Protein AF-A0A8K0KIG6-F1 (afdb_monomer)

Organism: Ladona fulva (NCBI:txid123851)

Secondary structure (DSSP, 8-state):
--PPPP-------HHHHHTT-EEEEESTTSHHHHHHHHHHHHH-TT--EEEEE---BTTB-HHHHHHHHHTSGGGTTT-SS-------SSSS------

InterPro domains:
  IPR013120 Fatty acyl-CoA reductase-like, NAD-binding domain [PF07993] (25-77)
  IPR026055 Fatty acyl-CoA reductase [PTHR11011] (14-78)
  IPR036291 NAD(P)-binding domain superfamily [SSF51735] (14-71)

pLDDT: mean 76.02, std 18.18, range [33.75, 95.75]

Solvent-accessible surface area (backbone atoms only — not comparable to full-atom values): 6172 Å² total; per-residue (Å²): 140,78,80,72,76,76,79,74,78,78,75,66,53,72,41,67,64,37,46,70,33,74,44,84,43,64,55,40,90,40,78,66,28,43,52,50,53,50,46,44,59,74,63,25,75,52,41,56,35,52,33,40,44,50,75,64,50,95,97,42,50,47,65,58,56,48,51,58,58,60,68,34,76,84,45,70,85,66,84,70,92,71,58,53,47,69,48,69,60,90,68,87,87,79,90,79,82,86

Radius of gyration: 17.52 Å; Cα contacts (8 Å, |Δi|>4): 111; cha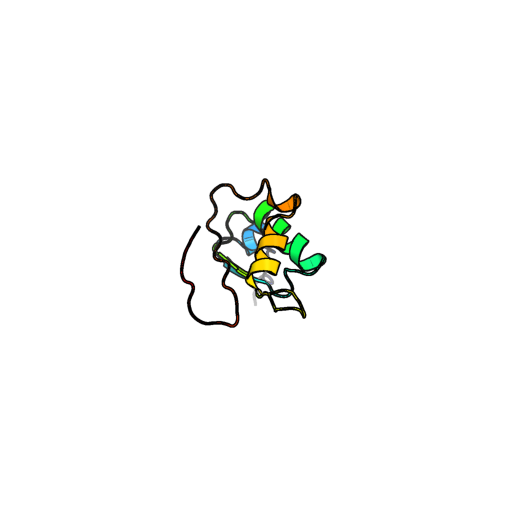ins: 1; bounding box: 61×29×34 Å

Nearest PDB structures (foldseek):
  4w4t-assembly1_A  TM=6.338E-01  e=1.273E-02  Stigmatella aurantiaca
  3rku-assembly1_D  TM=6.446E-01  e=5.911E-02  Saccharomyces cerevisiae
  9hcj-assembly1_P0  TM=4.759E-01  e=1.192E+00  Dictyostelium discoideum
  4jej-assembly1_A-2  TM=5.612E-01  e=5.537E+00  Flavobacterium johnsoniae UW101

Sequence (98 aa):
MLLSPAMEHQKASIPEFFRGKSVLLTGVTGFVGKVLLEKLLRSCPEVDRIYVIVRPKRGSGVKERLEELLALPHFSSIFHGNIFHVVLGYDEEWSCLI

Mean predicted aligned error: 9.86 Å

Structure (mmCIF, N/CA/C/O backbone):
data_AF-A0A8K0KIG6-F1
#
_entry.id   AF-A0A8K0KIG6-F1
#
loop_
_atom_site.group_PDB
_atom_site.id
_atom_site.type_symbol
_atom_site.label_atom_id
_atom_site.label_alt_id
_atom_site.label_comp_id
_atom_site.label_asym_id
_atom_site.label_entity_id
_atom_site.label_seq_id
_atom_site.pdbx_PDB_ins_code
_atom_site.Cartn_x
_atom_site.Cartn_y
_atom_site.Cartn_z
_atom_site.occupancy
_atom_site.B_iso_or_equiv
_atom_site.auth_seq_id
_atom_site.auth_comp_id
_atom_site.auth_asym_id
_atom_site.auth_atom_id
_atom_site.pdbx_PDB_model_num
ATOM 1 N N . MET A 1 1 ? -47.940 -13.994 16.489 1.00 40.72 1 MET A N 1
ATOM 2 C CA . MET A 1 1 ? -47.342 -13.794 15.154 1.00 40.72 1 MET A CA 1
ATOM 3 C C . MET A 1 1 ? -46.709 -12.408 15.156 1.00 40.72 1 MET A C 1
ATOM 5 O O . MET A 1 1 ? -47.368 -11.442 14.810 1.00 40.72 1 MET A O 1
ATOM 9 N N . LEU A 1 2 ? -45.492 -12.285 15.692 1.00 42.88 2 LEU A N 1
ATOM 10 C CA . LEU A 1 2 ? -44.736 -11.033 15.655 1.00 42.88 2 LEU A CA 1
ATOM 11 C C . LEU A 1 2 ? -43.633 -11.235 14.625 1.00 42.88 2 LEU A C 1
ATOM 13 O O . LEU A 1 2 ? -42.770 -12.090 14.805 1.00 42.88 2 LEU A O 1
ATOM 17 N N . LEU A 1 3 ? -43.737 -10.508 13.515 1.00 53.97 3 LEU A N 1
ATOM 18 C CA . LEU A 1 3 ? -42.665 -10.390 12.540 1.00 53.97 3 LEU A CA 1
ATOM 19 C C . LEU A 1 3 ? -41.466 -9.788 13.276 1.00 53.97 3 LEU A C 1
ATOM 21 O O . LEU A 1 3 ? -41.554 -8.680 13.805 1.00 53.97 3 LEU A O 1
ATOM 25 N N . SER A 1 4 ? -40.370 -10.539 13.354 1.00 61.25 4 SER A N 1
ATOM 26 C CA . SER A 1 4 ? -39.073 -9.999 13.753 1.00 61.25 4 SER A CA 1
ATOM 27 C C . SER A 1 4 ? -38.769 -8.791 12.863 1.00 61.25 4 SER A C 1
ATOM 29 O O . SER A 1 4 ? -38.933 -8.919 11.643 1.00 61.25 4 SER A O 1
ATOM 31 N N . PRO A 1 5 ? -38.369 -7.632 13.424 1.00 62.31 5 PRO A N 1
ATOM 32 C CA . PRO A 1 5 ? -37.991 -6.488 12.610 1.00 62.31 5 PRO A CA 1
ATOM 33 C C . PRO A 1 5 ? -36.928 -6.966 11.625 1.00 62.31 5 PRO A C 1
ATOM 35 O O . PRO A 1 5 ? -35.969 -7.634 12.020 1.00 62.31 5 PRO A O 1
ATOM 38 N N . ALA A 1 6 ? -37.162 -6.716 10.334 1.00 60.38 6 ALA A N 1
ATOM 39 C CA . ALA A 1 6 ? -36.187 -7.007 9.298 1.00 60.38 6 ALA A CA 1
ATOM 40 C C . ALA A 1 6 ? -34.857 -6.414 9.765 1.00 60.38 6 ALA A C 1
ATOM 42 O O . ALA A 1 6 ? -34.807 -5.230 10.090 1.00 60.38 6 ALA A O 1
ATOM 43 N N .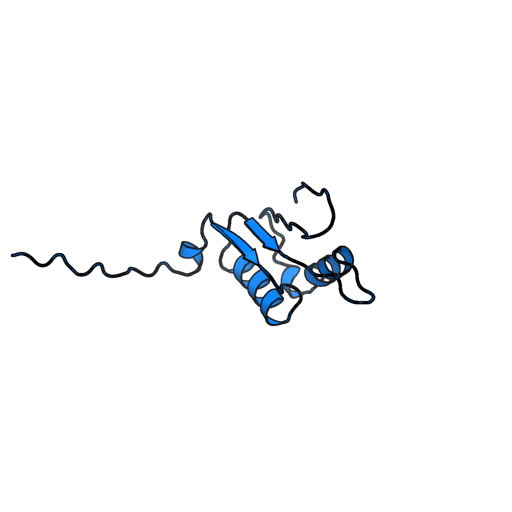 MET A 1 7 ? -33.833 -7.259 9.895 1.00 52.03 7 MET A N 1
ATOM 44 C CA . MET A 1 7 ? -32.508 -6.856 10.345 1.00 52.03 7 MET A CA 1
ATOM 45 C C . MET A 1 7 ? -32.017 -5.742 9.427 1.00 52.03 7 MET A C 1
ATOM 47 O O . MET A 1 7 ? -31.568 -5.998 8.309 1.00 52.03 7 MET A O 1
ATOM 51 N N . GLU A 1 8 ? -32.159 -4.504 9.883 1.00 57.28 8 GLU A N 1
ATOM 52 C CA . GLU A 1 8 ? -31.652 -3.343 9.187 1.00 57.28 8 GLU A CA 1
ATOM 53 C C . GLU A 1 8 ? -30.140 -3.522 9.133 1.00 57.28 8 GLU A C 1
ATOM 55 O O . GLU A 1 8 ? -29.458 -3.593 10.157 1.00 57.28 8 GLU A O 1
ATOM 60 N N . HIS A 1 9 ? -29.625 -3.745 7.927 1.00 63.78 9 HIS A N 1
ATOM 61 C CA . HIS A 1 9 ? -28.215 -4.009 7.715 1.00 63.78 9 HIS A CA 1
ATOM 62 C C . HIS A 1 9 ? -27.481 -2.687 7.941 1.00 63.78 9 HIS A C 1
ATOM 64 O O . HIS A 1 9 ? -27.300 -1.899 7.012 1.00 63.78 9 HIS A O 1
ATOM 70 N N . GLN A 1 10 ? -27.141 -2.401 9.197 1.00 63.84 10 GLN A N 1
ATOM 71 C CA . GLN A 1 10 ? -26.418 -1.198 9.570 1.00 63.84 10 GLN A CA 1
ATOM 72 C C . GLN A 1 10 ? -25.053 -1.263 8.877 1.00 63.84 10 GLN A C 1
ATOM 74 O O . GLN A 1 10 ? -24.170 -2.031 9.260 1.00 63.84 10 GLN A O 1
ATOM 79 N N . LYS A 1 11 ? -24.910 -0.530 7.768 1.00 77.06 11 LYS A N 1
ATOM 80 C CA . LYS A 1 11 ? -23.662 -0.498 7.007 1.00 77.06 11 LYS A CA 1
ATOM 81 C C . LYS A 1 11 ? -22.628 0.245 7.840 1.00 77.06 11 LYS A C 1
ATOM 83 O O . LYS A 1 11 ? -22.723 1.461 7.982 1.00 77.06 11 LYS A O 1
ATOM 88 N N . ALA A 1 12 ? -21.651 -0.491 8.360 1.00 84.81 12 ALA A N 1
ATOM 89 C CA . ALA A 1 12 ? -20.435 0.094 8.907 1.00 84.81 12 ALA A CA 1
ATOM 90 C C . ALA A 1 12 ? -19.815 1.054 7.878 1.00 84.81 12 ALA A C 1
ATOM 92 O O . ALA A 1 12 ? -19.824 0.780 6.670 1.00 84.81 12 ALA A O 1
ATOM 93 N N . SER A 1 13 ? -19.275 2.177 8.348 1.00 94.62 13 SER A N 1
ATOM 94 C CA . SER A 1 13 ? -18.464 3.057 7.508 1.00 94.62 13 SER A CA 1
ATOM 95 C C . SER A 1 13 ? -17.232 2.307 6.985 1.00 94.62 13 SER A C 1
ATOM 97 O O . SER A 1 13 ? -16.825 1.284 7.533 1.00 94.62 13 SER A O 1
ATOM 99 N N . ILE A 1 14 ? -16.614 2.803 5.909 1.00 94.94 14 ILE A N 1
ATOM 100 C CA . ILE A 1 14 ? -15.432 2.149 5.320 1.00 94.94 14 ILE A CA 1
ATOM 101 C C . ILE A 1 14 ? -14.302 1.955 6.358 1.00 94.94 14 ILE A C 1
ATOM 103 O O . ILE A 1 14 ? -13.790 0.838 6.441 1.00 94.94 14 ILE A O 1
ATOM 107 N N . PRO A 1 15 ? -13.929 2.955 7.187 1.00 94.56 15 PRO A N 1
ATOM 108 C CA . PRO A 1 15 ? -12.904 2.756 8.214 1.00 94.56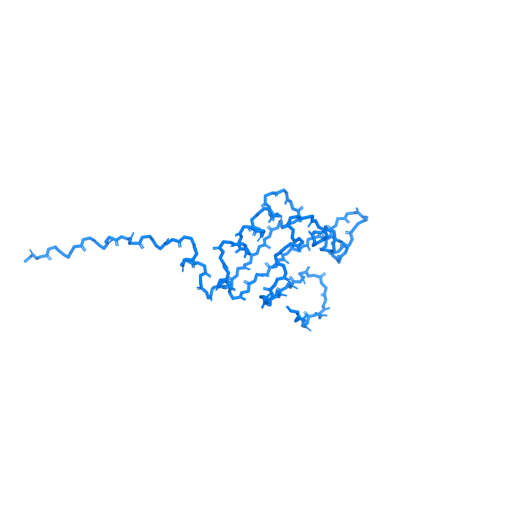 15 PRO A CA 1
ATOM 109 C C . PRO A 1 15 ? -13.299 1.701 9.255 1.00 94.56 15 PRO A C 1
ATOM 111 O O . PRO A 1 15 ? -12.498 0.826 9.571 1.00 94.56 15 PRO A O 1
ATOM 114 N N . GLU A 1 16 ? -14.550 1.717 9.732 1.00 95.75 16 GLU A N 1
ATOM 115 C CA . GLU A 1 16 ? -15.058 0.715 10.682 1.00 95.75 16 GLU A CA 1
ATOM 116 C C . GLU A 1 16 ? -15.062 -0.692 10.086 1.00 95.75 16 GLU A C 1
ATOM 118 O O . GLU A 1 16 ? -14.767 -1.662 10.783 1.00 95.75 16 GLU A O 1
ATOM 123 N N . PHE A 1 17 ? -15.369 -0.808 8.792 1.00 95.44 17 PHE A N 1
ATOM 124 C CA . PHE A 1 17 ? -15.308 -2.075 8.084 1.00 95.44 17 PHE A CA 1
ATOM 125 C C . PHE A 1 17 ? -13.881 -2.618 8.046 1.00 95.44 17 PHE A C 1
ATOM 127 O O . PHE A 1 17 ? -13.699 -3.815 8.218 1.00 95.44 17 PHE A O 1
ATOM 134 N N . PHE A 1 18 ? -12.870 -1.778 7.828 1.00 94.31 18 PHE A N 1
ATOM 135 C CA . PHE A 1 18 ? -11.479 -2.219 7.701 1.00 94.31 18 PHE A CA 1
ATOM 136 C C . PHE A 1 18 ? -10.708 -2.309 9.029 1.00 94.31 18 PHE A C 1
ATOM 138 O O . PHE A 1 18 ? -9.621 -2.890 9.053 1.00 94.31 18 PHE A O 1
ATOM 145 N N . ARG A 1 19 ? -11.269 -1.807 10.135 1.00 93.94 19 ARG A N 1
ATOM 146 C CA . ARG A 1 19 ? -10.651 -1.853 11.468 1.00 93.94 19 ARG A CA 1
ATOM 147 C C . ARG A 1 19 ? -10.277 -3.281 11.884 1.00 93.94 19 ARG A C 1
ATOM 149 O O . ARG A 1 19 ? -11.118 -4.181 11.894 1.00 93.94 19 ARG A O 1
ATOM 156 N N . GLY A 1 20 ? -9.010 -3.474 12.245 1.00 92.50 20 GLY A N 1
ATOM 157 C CA . GLY A 1 20 ? -8.423 -4.741 12.679 1.00 92.50 20 GLY A CA 1
ATOM 158 C C . GLY A 1 20 ? -8.371 -5.823 11.597 1.00 92.50 20 GLY A C 1
ATOM 159 O O . GLY A 1 20 ? -8.083 -6.977 11.907 1.00 92.50 20 GLY A O 1
ATOM 160 N N . LYS A 1 21 ? -8.687 -5.501 10.334 1.00 92.00 21 LYS A N 1
ATOM 161 C CA . LYS A 1 21 ? -8.661 -6.473 9.237 1.00 92.00 21 LYS A CA 1
ATOM 162 C C . LYS A 1 21 ? -7.305 -6.495 8.552 1.00 92.00 21 LYS A C 1
ATOM 164 O O . LYS A 1 21 ? -6.629 -5.480 8.429 1.00 92.00 21 LYS A O 1
ATOM 169 N N . SER A 1 22 ? -6.964 -7.667 8.036 1.00 90.19 22 SER A N 1
ATOM 170 C CA . SER A 1 22 ? -5.879 -7.864 7.083 1.00 90.19 22 SER A CA 1
ATOM 171 C C . SER A 1 22 ? -6.418 -7.800 5.648 1.00 90.19 22 SER A C 1
ATOM 173 O O . SER A 1 22 ? -7.446 -8.409 5.349 1.00 90.19 22 SER A O 1
ATOM 175 N N . VAL A 1 23 ? -5.736 -7.082 4.754 1.00 91.31 23 VAL A N 1
ATOM 176 C CA . VAL A 1 23 ? -6.156 -6.849 3.361 1.00 91.31 23 VAL A CA 1
ATOM 177 C C . VAL A 1 23 ? -5.104 -7.388 2.398 1.00 91.31 23 VAL A C 1
ATOM 179 O O . VAL A 1 23 ? -3.936 -7.036 2.503 1.00 91.31 23 VAL A O 1
ATOM 182 N N . LEU A 1 24 ? -5.512 -8.201 1.421 1.00 91.88 24 LEU A N 1
ATOM 183 C CA . LEU A 1 24 ? -4.665 -8.591 0.292 1.00 91.88 24 LEU A CA 1
ATOM 184 C C . LEU A 1 24 ? -4.990 -7.722 -0.926 1.00 91.88 24 LEU A C 1
ATOM 186 O O . LEU A 1 24 ? -6.101 -7.768 -1.452 1.00 91.88 24 LEU A O 1
ATOM 190 N N . LEU A 1 25 ? -4.010 -6.959 -1.400 1.00 90.31 25 LEU A N 1
ATOM 191 C CA . LEU A 1 25 ? -4.102 -6.137 -2.599 1.00 90.31 25 LEU A CA 1
ATOM 192 C C . LEU A 1 25 ? -3.310 -6.764 -3.742 1.00 90.31 25 LEU A C 1
ATOM 194 O O . LEU A 1 25 ? -2.124 -7.076 -3.634 1.00 90.31 25 LEU A O 1
ATOM 198 N N . THR A 1 26 ? -3.961 -6.885 -4.891 1.00 89.75 26 THR A N 1
ATOM 199 C CA . THR A 1 26 ? -3.325 -7.301 -6.142 1.00 89.75 26 THR A CA 1
ATOM 200 C C . THR A 1 26 ? -3.335 -6.143 -7.130 1.00 89.75 26 THR A C 1
ATOM 202 O O . THR A 1 26 ? -4.124 -5.208 -7.004 1.00 89.75 26 THR A O 1
ATOM 205 N N . GLY A 1 27 ? -2.414 -6.155 -8.097 1.00 90.12 27 GLY A N 1
ATOM 206 C CA . GLY A 1 27 ? -2.341 -5.078 -9.089 1.00 90.12 27 GLY A CA 1
ATOM 207 C C . GLY A 1 27 ? -1.935 -3.721 -8.501 1.00 90.12 27 GLY A C 1
ATOM 208 O O . GLY A 1 27 ? -2.193 -2.692 -9.121 1.00 90.12 27 GLY A O 1
ATOM 209 N N . VAL A 1 28 ? -1.265 -3.708 -7.340 1.00 89.44 28 VAL A N 1
ATOM 210 C CA . VAL A 1 28 ? -0.891 -2.483 -6.609 1.00 89.44 28 VAL A CA 1
ATOM 211 C C . VAL A 1 28 ? 0.003 -1.535 -7.420 1.00 89.44 28 VAL A C 1
ATOM 213 O O . VAL A 1 28 ? 0.007 -0.335 -7.193 1.00 89.44 28 VAL A O 1
ATOM 216 N N . THR A 1 29 ? 0.731 -2.054 -8.414 1.00 88.69 29 THR A N 1
ATOM 217 C CA . THR A 1 29 ? 1.583 -1.245 -9.305 1.00 88.69 29 THR A CA 1
ATOM 218 C C . THR A 1 29 ? 0.813 -0.566 -10.446 1.00 88.69 29 THR A C 1
ATOM 220 O O . THR A 1 29 ? 1.384 0.264 -11.155 1.00 88.69 29 THR A O 1
ATOM 223 N N . GLY A 1 30 ? -0.467 -0.896 -10.642 1.00 90.19 30 GLY A N 1
ATOM 224 C CA . GLY A 1 30 ? -1.350 -0.238 -11.606 1.00 90.19 30 GLY A CA 1
ATOM 225 C C . GLY A 1 30 ? -1.936 1.067 -11.064 1.00 90.19 30 GLY A C 1
ATOM 226 O O . GLY A 1 30 ? -1.920 1.309 -9.863 1.00 90.19 30 GLY A O 1
ATOM 227 N N . PHE A 1 31 ? -2.496 1.900 -11.944 1.00 91.81 31 PHE A N 1
ATOM 228 C CA . PHE A 1 31 ? -3.014 3.230 -11.592 1.00 91.81 31 PHE A CA 1
ATOM 229 C C . PHE A 1 31 ? -3.977 3.213 -10.390 1.00 91.81 31 PHE A C 1
ATOM 231 O O . PHE A 1 31 ? -3.727 3.877 -9.389 1.00 91.81 31 PHE A O 1
ATOM 238 N N . VAL A 1 32 ? -5.025 2.386 -10.447 1.00 94.19 32 VAL A N 1
ATOM 239 C CA . VAL A 1 32 ? -6.023 2.284 -9.366 1.00 94.19 32 VAL A CA 1
ATOM 240 C C . VAL A 1 32 ? -5.445 1.624 -8.115 1.00 94.19 32 VAL A C 1
ATOM 242 O O . VAL A 1 32 ? -5.748 2.050 -7.006 1.00 94.19 32 VAL A O 1
ATOM 245 N N . GLY A 1 33 ? -4.589 0.611 -8.273 1.00 92.69 33 GLY A N 1
ATOM 246 C CA . GLY A 1 33 ? -3.998 -0.113 -7.146 1.00 92.69 33 GLY A CA 1
ATOM 247 C C . GLY A 1 33 ? -3.157 0.788 -6.240 1.00 92.69 33 GLY A C 1
ATOM 248 O O . GLY A 1 33 ? -3.268 0.698 -5.020 1.00 92.69 33 GLY A O 1
ATOM 249 N N . LYS A 1 34 ? -2.393 1.713 -6.835 1.00 90.31 34 LYS A N 1
ATOM 250 C CA . LYS A 1 34 ? -1.600 2.720 -6.112 1.00 90.31 34 LYS A CA 1
ATOM 251 C C . LYS A 1 34 ? -2.481 3.641 -5.274 1.00 90.31 34 LYS A C 1
ATOM 253 O O . LYS A 1 34 ? -2.212 3.854 -4.097 1.00 90.31 34 LYS A O 1
ATOM 258 N N . VAL A 1 35 ? -3.552 4.147 -5.884 1.00 92.62 35 VAL A N 1
ATOM 259 C CA . VAL A 1 35 ? -4.521 5.038 -5.230 1.00 92.62 35 VAL A CA 1
ATOM 260 C C . VAL A 1 35 ? -5.268 4.304 -4.117 1.00 92.62 35 VAL A C 1
ATOM 262 O O . VAL A 1 35 ? -5.481 4.867 -3.051 1.00 92.62 35 VAL A O 1
ATOM 265 N N . LEU A 1 36 ? -5.645 3.040 -4.327 1.00 93.88 36 LEU A N 1
ATOM 266 C CA . LEU A 1 36 ? -6.324 2.241 -3.308 1.00 93.88 36 LEU A CA 1
ATOM 267 C C . LEU A 1 36 ? -5.420 1.971 -2.102 1.00 93.88 36 LEU A C 1
ATOM 269 O O . LEU A 1 36 ? -5.877 2.113 -0.971 1.00 93.88 36 LEU A O 1
ATOM 273 N N . LEU A 1 37 ? -4.152 1.612 -2.337 1.00 91.00 37 LEU A N 1
ATOM 274 C CA . LEU A 1 37 ? -3.174 1.447 -1.263 1.00 91.00 37 LEU A CA 1
ATOM 275 C C . LEU A 1 37 ? -3.051 2.747 -0.459 1.00 91.00 37 LEU A C 1
ATOM 277 O O . LEU A 1 37 ? -3.265 2.737 0.744 1.00 91.00 37 LEU A O 1
ATOM 281 N N . GLU A 1 38 ? -2.800 3.873 -1.126 1.00 89.88 38 GLU A N 1
ATOM 282 C CA . GLU A 1 38 ? -2.733 5.201 -0.501 1.00 89.88 38 GLU A CA 1
ATOM 283 C C . GLU A 1 38 ? -3.988 5.507 0.337 1.00 89.88 38 GLU A C 1
ATOM 285 O O . GLU A 1 38 ? -3.894 5.900 1.502 1.00 89.88 38 GLU A O 1
ATOM 290 N N . LYS A 1 39 ? -5.172 5.248 -0.228 1.00 91.69 39 LYS A N 1
ATOM 291 C CA . LYS A 1 39 ? -6.452 5.559 0.404 1.00 91.69 39 LYS A CA 1
ATOM 292 C C . LYS A 1 39 ? -6.704 4.727 1.654 1.00 91.69 39 LYS A C 1
ATOM 294 O O . LYS A 1 39 ? -7.205 5.269 2.641 1.00 91.69 39 LYS A O 1
ATOM 299 N N . LEU A 1 40 ? -6.376 3.436 1.615 1.00 90.88 40 LEU A N 1
ATOM 300 C CA . LEU A 1 40 ? -6.487 2.552 2.775 1.00 90.88 40 LEU A CA 1
ATOM 301 C C . LEU A 1 40 ? -5.587 3.046 3.904 1.00 90.88 40 LEU A C 1
ATOM 303 O O . LEU A 1 40 ? -6.047 3.166 5.032 1.00 90.88 40 LEU A O 1
ATOM 307 N N . LEU A 1 41 ? -4.360 3.442 3.587 1.00 87.56 41 LEU A N 1
ATOM 308 C CA . LEU A 1 41 ? -3.413 3.925 4.588 1.00 87.56 41 LEU A CA 1
ATOM 309 C C . LEU A 1 41 ? -3.813 5.262 5.197 1.00 87.56 41 LEU A C 1
ATOM 311 O O . LEU A 1 41 ? -3.672 5.456 6.400 1.00 87.56 41 LEU A O 1
ATOM 315 N N . ARG A 1 42 ? -4.350 6.180 4.388 1.00 88.00 42 ARG A N 1
ATOM 316 C CA . ARG A 1 42 ? -4.772 7.495 4.878 1.00 88.00 42 ARG A CA 1
ATOM 317 C C . ARG A 1 42 ? -6.104 7.451 5.624 1.00 88.00 42 ARG A C 1
ATOM 319 O O . ARG A 1 42 ? -6.295 8.196 6.576 1.00 88.00 42 ARG A O 1
ATOM 326 N N . SER A 1 43 ? -7.065 6.665 5.138 1.00 91.88 43 SER A N 1
ATOM 327 C CA . SER A 1 43 ? -8.458 6.713 5.618 1.00 91.88 43 SER A CA 1
ATOM 328 C C . SER A 1 43 ? -8.840 5.557 6.539 1.00 91.88 43 SER A C 1
ATOM 330 O O . SER A 1 43 ? -9.856 5.658 7.216 1.00 91.88 43 SER A O 1
ATOM 332 N N . CYS A 1 44 ? -8.063 4.473 6.567 1.00 92.31 44 CYS A N 1
ATOM 333 C CA . CYS A 1 44 ? -8.305 3.303 7.412 1.00 92.31 44 CYS A CA 1
ATOM 334 C C . CYS A 1 44 ? -7.054 3.010 8.267 1.00 92.31 44 CYS A C 1
ATOM 336 O O . CYS A 1 44 ? -6.429 1.964 8.095 1.00 92.31 44 CYS A O 1
ATOM 338 N N . PRO A 1 45 ? -6.665 3.925 9.179 1.00 87.06 45 PRO A N 1
ATOM 339 C CA . PRO A 1 45 ? -5.420 3.807 9.945 1.00 87.06 45 PRO A CA 1
ATOM 340 C C . PRO A 1 45 ? -5.388 2.596 10.887 1.00 87.06 45 PRO A C 1
ATOM 342 O O . PRO A 1 45 ? -4.317 2.206 11.329 1.00 87.06 45 PRO A O 1
ATOM 345 N N . GLU A 1 46 ? -6.548 2.003 11.185 1.00 90.69 46 GLU A N 1
ATOM 346 C CA . GLU A 1 46 ? -6.688 0.829 12.051 1.00 90.69 46 GLU A CA 1
ATOM 347 C C . GLU A 1 46 ? -6.713 -0.504 11.277 1.00 90.69 46 GLU A C 1
ATOM 349 O O . GLU A 1 46 ? -7.093 -1.530 11.837 1.00 90.69 46 GLU A O 1
ATOM 354 N N . VAL A 1 47 ? -6.369 -0.521 9.984 1.00 89.94 47 VAL A N 1
ATOM 355 C CA . VAL A 1 47 ? -6.089 -1.777 9.265 1.00 89.94 47 VAL A CA 1
ATOM 356 C C . VAL A 1 47 ? -4.904 -2.473 9.936 1.00 89.94 47 VAL A C 1
ATOM 358 O O . VAL A 1 47 ? -3.882 -1.839 10.168 1.00 89.94 47 VAL A O 1
ATOM 361 N N . ASP A 1 48 ? -5.025 -3.773 10.217 1.00 87.50 48 ASP A N 1
ATOM 362 C CA . ASP A 1 48 ? -3.948 -4.538 10.861 1.00 87.50 48 ASP A CA 1
ATOM 363 C C . ASP A 1 48 ? -2.768 -4.727 9.897 1.00 87.50 48 ASP A C 1
ATOM 365 O O . ASP A 1 48 ? -1.632 -4.378 10.204 1.00 87.50 48 ASP A O 1
ATOM 369 N N . ARG A 1 49 ? -3.027 -5.272 8.698 1.00 85.12 49 ARG A N 1
ATOM 370 C CA . ARG A 1 49 ? -1.982 -5.578 7.703 1.00 85.12 49 ARG A CA 1
ATOM 371 C C . ARG A 1 49 ? -2.480 -5.358 6.284 1.00 85.12 49 ARG A C 1
ATOM 373 O O . ARG A 1 49 ? -3.619 -5.694 5.965 1.00 85.12 49 ARG A O 1
ATOM 380 N N . ILE A 1 50 ? -1.602 -4.873 5.406 1.00 87.19 50 ILE A N 1
ATOM 381 C CA . ILE A 1 50 ? -1.838 -4.837 3.958 1.00 87.19 50 ILE A CA 1
ATOM 382 C C . ILE A 1 50 ? -0.762 -5.654 3.248 1.00 87.19 50 ILE A C 1
ATOM 384 O O . ILE A 1 50 ? 0.396 -5.256 3.182 1.00 87.19 50 ILE A O 1
ATOM 388 N N . TYR A 1 51 ? -1.177 -6.773 2.670 1.00 85.00 51 TYR A N 1
ATOM 389 C CA . TYR A 1 51 ? -0.363 -7.634 1.825 1.00 85.00 51 TYR A CA 1
ATOM 390 C C . TYR A 1 51 ? -0.466 -7.171 0.374 1.00 85.00 51 TYR A C 1
ATOM 392 O O . TYR A 1 51 ? -1.567 -6.896 -0.102 1.00 85.00 51 TYR A O 1
ATOM 400 N N . VAL A 1 52 ? 0.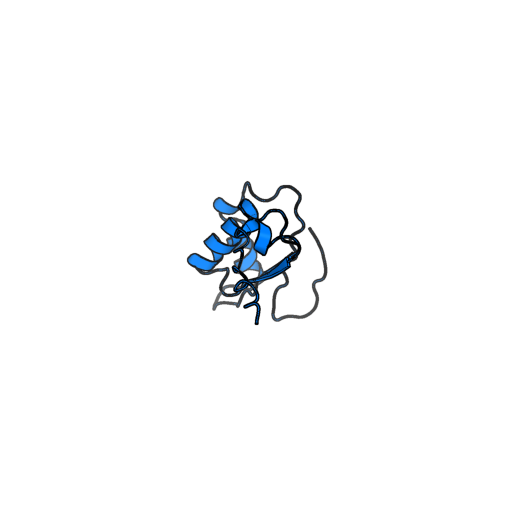648 -7.110 -0.358 1.00 84.50 52 VAL A N 1
ATOM 401 C CA . VAL A 1 52 ? 0.646 -6.663 -1.758 1.00 84.50 52 VAL A CA 1
ATOM 402 C C . VAL A 1 52 ? 1.302 -7.682 -2.681 1.00 84.50 52 VAL A C 1
ATOM 404 O O . VAL A 1 52 ? 2.457 -8.045 -2.509 1.00 84.50 52 VAL A O 1
ATOM 407 N N . ILE A 1 53 ? 0.590 -8.106 -3.725 1.00 84.81 53 ILE A N 1
ATOM 408 C CA . ILE A 1 53 ? 1.162 -8.971 -4.762 1.00 84.81 53 ILE A CA 1
ATOM 409 C C . ILE A 1 53 ? 1.724 -8.103 -5.885 1.00 84.81 53 ILE A C 1
ATOM 411 O O . ILE A 1 53 ? 0.983 -7.446 -6.628 1.00 84.81 53 ILE A O 1
ATOM 415 N N . VAL A 1 54 ? 3.045 -8.146 -6.037 1.00 83.62 54 VAL A N 1
ATOM 416 C CA . VAL A 1 54 ? 3.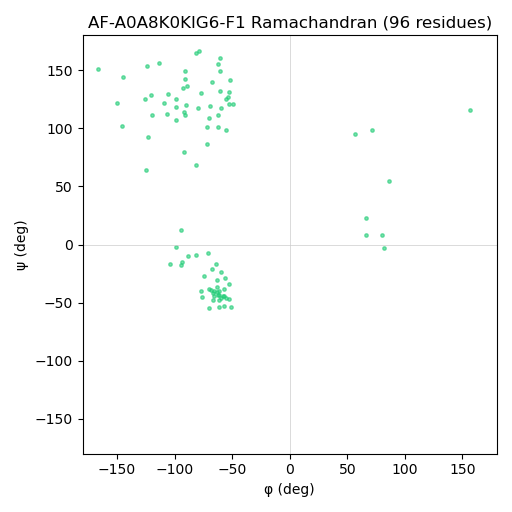777 -7.482 -7.115 1.00 83.62 54 VAL A CA 1
ATOM 417 C C . VAL A 1 54 ? 4.296 -8.544 -8.075 1.00 83.62 54 VAL A C 1
ATOM 419 O O . VAL A 1 54 ? 5.045 -9.430 -7.689 1.00 83.62 54 VAL A O 1
A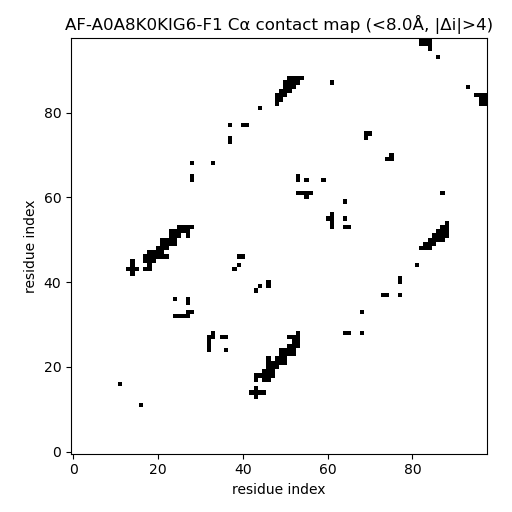TOM 422 N N . ARG A 1 55 ? 3.897 -8.451 -9.348 1.00 81.75 55 ARG A N 1
ATOM 423 C CA . ARG A 1 55 ? 4.425 -9.324 -10.404 1.00 81.75 55 ARG A CA 1
ATOM 424 C C . ARG A 1 55 ? 5.645 -8.683 -11.065 1.00 81.75 55 ARG A C 1
ATOM 426 O O . ARG A 1 55 ? 5.606 -7.467 -11.296 1.00 81.75 55 ARG A O 1
ATOM 433 N N . PRO A 1 56 ? 6.672 -9.468 -11.429 1.00 83.25 56 PRO A N 1
ATOM 434 C CA . PRO A 1 56 ? 7.764 -8.972 -12.254 1.00 83.25 56 PRO A CA 1
ATOM 435 C C . PRO A 1 56 ? 7.248 -8.536 -13.633 1.00 83.25 56 PRO A C 1
ATOM 437 O O . PRO A 1 56 ? 6.218 -9.009 -14.122 1.00 83.25 56 PRO A O 1
ATOM 440 N N . LYS A 1 57 ? 7.979 -7.623 -14.272 1.00 84.38 57 LYS A N 1
ATOM 441 C CA . LYS A 1 57 ? 7.766 -7.192 -15.661 1.00 84.38 57 LYS A CA 1
ATOM 442 C C . LYS A 1 57 ? 9.077 -7.399 -16.423 1.00 84.38 57 LYS A C 1
ATOM 444 O O . LYS A 1 57 ? 10.147 -7.363 -15.828 1.00 84.38 57 LYS A O 1
ATOM 449 N N . ARG A 1 58 ? 9.029 -7.602 -17.745 1.00 85.81 58 ARG A N 1
ATOM 450 C CA . ARG A 1 58 ? 10.253 -7.670 -18.563 1.00 85.81 58 ARG A CA 1
ATOM 451 C C . ARG A 1 58 ? 11.113 -6.423 -18.312 1.00 85.81 58 ARG A C 1
ATOM 453 O O . ARG A 1 58 ? 10.638 -5.314 -18.541 1.00 85.81 58 ARG A O 1
ATOM 460 N N . GLY A 1 59 ? 12.344 -6.636 -17.852 1.00 84.50 59 GLY A N 1
ATOM 461 C CA . GLY A 1 59 ? 13.290 -5.569 -17.524 1.00 84.50 59 GLY A CA 1
ATOM 462 C C . GLY A 1 59 ? 13.082 -4.898 -16.164 1.00 84.50 59 GLY A C 1
ATOM 463 O O . GLY A 1 59 ? 13.742 -3.901 -15.930 1.00 84.50 59 GLY A O 1
ATOM 464 N N . SER A 1 60 ? 12.191 -5.402 -15.296 1.00 82.25 60 SER A N 1
ATOM 465 C CA . SER A 1 60 ? 12.031 -4.869 -13.938 1.00 82.25 60 SER A CA 1
ATOM 466 C C . SER A 1 60 ? 11.565 -5.918 -12.920 1.00 82.25 60 SER A C 1
ATOM 468 O O . SER A 1 60 ? 10.510 -6.554 -13.074 1.00 82.25 60 SER A O 1
ATOM 470 N N . GLY A 1 61 ? 12.378 -6.103 -11.879 1.00 84.06 61 GLY A N 1
ATOM 471 C CA . GLY A 1 61 ? 12.189 -7.114 -10.835 1.00 84.06 61 GLY A CA 1
ATOM 472 C C . GLY A 1 61 ? 11.147 -6.718 -9.787 1.00 84.06 61 GLY A C 1
ATOM 473 O O . GLY A 1 61 ? 10.738 -5.567 -9.692 1.00 84.06 61 GLY A O 1
ATOM 474 N N . VAL A 1 62 ? 10.710 -7.673 -8.963 1.00 83.12 62 VAL A N 1
ATOM 475 C CA . VAL A 1 62 ? 9.687 -7.427 -7.927 1.00 83.12 62 VAL A CA 1
ATOM 476 C C . VAL A 1 62 ? 10.119 -6.326 -6.947 1.00 83.12 62 VAL A C 1
ATOM 478 O O . VAL A 1 62 ? 9.329 -5.429 -6.657 1.00 83.12 62 VAL A O 1
ATOM 481 N N . LYS A 1 63 ? 11.379 -6.367 -6.494 1.00 80.62 63 LYS A N 1
ATOM 482 C CA . LYS A 1 63 ? 11.964 -5.389 -5.565 1.00 80.62 63 LYS A CA 1
ATOM 483 C C . LYS A 1 63 ? 11.979 -3.974 -6.142 1.00 80.62 63 LYS A C 1
ATOM 485 O O . LYS A 1 63 ? 11.423 -3.073 -5.532 1.00 80.62 63 LYS A O 1
ATOM 490 N N . GLU A 1 64 ? 12.540 -3.803 -7.334 1.00 85.94 64 GLU A N 1
ATOM 491 C CA . GLU A 1 64 ? 12.594 -2.506 -8.020 1.00 85.94 64 GLU A CA 1
ATOM 492 C C . GLU A 1 64 ? 11.186 -1.925 -8.212 1.00 85.94 64 GLU A C 1
ATOM 494 O O . GLU A 1 64 ? 10.934 -0.775 -7.875 1.00 85.94 64 GLU A O 1
ATOM 499 N N . ARG A 1 65 ? 10.216 -2.746 -8.638 1.00 86.25 65 ARG A N 1
ATOM 500 C CA . ARG A 1 65 ? 8.818 -2.308 -8.796 1.00 86.25 65 ARG A CA 1
ATOM 501 C C . ARG A 1 65 ? 8.167 -1.879 -7.482 1.00 86.25 65 ARG A C 1
ATOM 503 O O . ARG A 1 65 ? 7.246 -1.060 -7.504 1.00 86.25 65 ARG A O 1
ATOM 510 N N . LEU A 1 66 ? 8.582 -2.465 -6.360 1.00 84.31 66 LEU A N 1
ATOM 511 C CA . LEU A 1 66 ? 8.129 -2.063 -5.032 1.00 84.31 66 LEU A CA 1
ATOM 512 C C . LEU A 1 66 ? 8.810 -0.762 -4.591 1.00 84.31 66 LEU A C 1
ATOM 514 O O . LEU A 1 66 ? 8.129 0.140 -4.116 1.00 84.31 66 LEU A O 1
ATOM 518 N N . GLU A 1 67 ? 10.119 -0.633 -4.783 1.00 84.31 67 GLU A N 1
ATOM 519 C CA . GLU A 1 67 ? 10.868 0.590 -4.474 1.00 84.31 67 GLU A CA 1
ATOM 520 C C . GLU A 1 67 ? 10.328 1.781 -5.277 1.00 84.31 67 GLU A C 1
ATOM 522 O O . GLU A 1 67 ? 10.011 2.819 -4.702 1.00 84.31 67 GLU A O 1
ATOM 527 N N . GLU A 1 68 ? 10.095 1.602 -6.580 1.00 87.38 68 GLU A N 1
ATOM 528 C CA . GLU A 1 68 ? 9.447 2.590 -7.447 1.00 87.38 68 GLU A CA 1
ATOM 529 C C . GLU A 1 68 ? 8.054 2.986 -6.950 1.00 87.38 68 GLU A C 1
ATOM 531 O O . GLU A 1 68 ? 7.665 4.144 -7.071 1.00 87.38 68 GLU A O 1
ATOM 536 N N . LEU A 1 69 ? 7.277 2.031 -6.426 1.00 86.00 69 LEU A N 1
ATOM 537 C CA . LEU A 1 69 ? 5.948 2.286 -5.876 1.00 86.00 69 LEU A CA 1
ATOM 538 C C . LEU A 1 69 ? 6.032 3.156 -4.617 1.00 86.00 69 LEU A C 1
ATOM 540 O O . LEU A 1 69 ? 5.282 4.124 -4.503 1.00 86.00 69 LEU A O 1
ATOM 544 N N . LEU A 1 70 ? 6.925 2.811 -3.690 1.00 82.94 70 LEU A N 1
ATOM 545 C CA . LEU A 1 70 ? 7.074 3.493 -2.402 1.00 82.94 70 LEU A CA 1
ATOM 546 C C . LEU A 1 70 ? 7.761 4.859 -2.540 1.00 82.94 70 LEU A C 1
ATOM 548 O O . LEU A 1 70 ? 7.482 5.761 -1.754 1.00 82.94 70 LEU A O 1
ATOM 552 N N . ALA A 1 71 ? 8.592 5.045 -3.569 1.00 85.94 7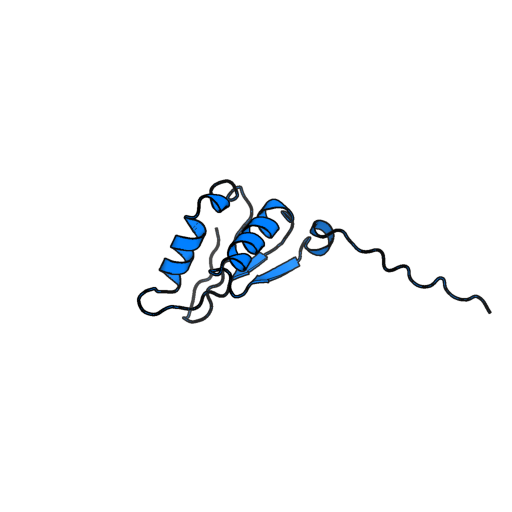1 ALA A N 1
ATOM 553 C CA . ALA A 1 71 ? 9.228 6.320 -3.897 1.00 85.94 71 ALA A CA 1
ATOM 554 C C . ALA A 1 71 ? 8.251 7.368 -4.465 1.00 85.94 71 ALA A C 1
ATOM 556 O O . ALA A 1 71 ? 8.626 8.525 -4.669 1.00 85.94 71 ALA A O 1
ATOM 557 N N . LEU A 1 72 ? 6.999 6.994 -4.749 1.00 85.94 72 LEU A N 1
ATOM 558 C CA . LEU A 1 72 ? 6.038 7.934 -5.305 1.00 85.94 72 LEU A CA 1
ATOM 559 C C . LEU A 1 72 ? 5.662 9.025 -4.285 1.00 85.94 72 LEU A C 1
ATOM 561 O O . LEU A 1 72 ? 5.391 8.716 -3.121 1.00 85.94 72 LEU A O 1
ATOM 565 N N . PRO A 1 73 ? 5.516 10.297 -4.714 1.00 84.38 73 PRO A N 1
ATOM 566 C CA . PRO A 1 73 ? 5.263 11.420 -3.804 1.00 84.38 73 PRO A CA 1
ATOM 567 C C . PRO A 1 73 ? 4.032 11.250 -2.909 1.00 84.38 73 PRO A C 1
ATOM 569 O O . PRO A 1 73 ? 3.988 11.773 -1.800 1.00 84.38 73 PRO A O 1
ATOM 572 N N . HIS A 1 74 ? 3.035 10.501 -3.377 1.00 77.94 74 HIS A N 1
ATOM 573 C CA . HIS A 1 74 ? 1.783 10.246 -2.668 1.00 77.94 74 HIS A CA 1
ATOM 574 C C . HIS A 1 74 ? 1.965 9.394 -1.404 1.00 77.94 74 HIS A C 1
ATOM 576 O O . HIS A 1 74 ? 1.133 9.492 -0.508 1.00 77.94 74 HIS A O 1
ATOM 582 N N . PHE A 1 75 ? 3.054 8.627 -1.294 1.00 78.12 75 PHE A N 1
ATOM 583 C CA . PHE A 1 75 ? 3.371 7.846 -0.096 1.00 78.12 75 PHE A CA 1
ATOM 584 C C . PHE A 1 75 ? 4.298 8.579 0.885 1.00 78.12 75 PHE A C 1
ATOM 586 O O . PHE A 1 75 ? 4.353 8.205 2.052 1.00 78.12 75 PHE A O 1
ATOM 593 N N . SER A 1 76 ? 4.959 9.667 0.466 1.00 70.62 76 SER A N 1
ATOM 594 C CA . SER A 1 76 ? 5.981 10.379 1.258 1.00 70.62 76 SER A CA 1
ATOM 595 C C . SER A 1 76 ? 5.542 10.801 2.670 1.00 70.62 76 SER A C 1
ATOM 597 O O . SER A 1 76 ? 6.349 10.781 3.592 1.00 70.62 76 SER A O 1
ATOM 599 N N . SER A 1 77 ? 4.269 11.161 2.861 1.00 67.38 77 SER A N 1
ATOM 600 C CA . SER A 1 77 ? 3.742 11.649 4.148 1.00 67.38 77 SER A CA 1
ATOM 601 C C . SER A 1 77 ? 3.017 10.579 4.974 1.00 67.38 77 SER A C 1
ATOM 603 O O . SER A 1 77 ? 2.547 10.873 6.071 1.00 67.38 77 SER A O 1
ATOM 605 N N . ILE A 1 78 ? 2.890 9.356 4.453 1.00 70.44 78 ILE A N 1
ATOM 606 C CA . ILE A 1 78 ? 2.034 8.300 5.021 1.00 70.44 78 ILE A CA 1
ATOM 607 C C . ILE A 1 78 ? 2.823 7.366 5.956 1.00 70.44 78 ILE A C 1
ATOM 609 O O . ILE A 1 78 ? 2.238 6.706 6.812 1.00 70.44 78 ILE A O 1
ATOM 613 N N . PHE A 1 79 ? 4.155 7.364 5.878 1.00 61.88 79 PHE A N 1
ATOM 614 C CA . PHE A 1 79 ? 5.020 6.538 6.725 1.00 61.88 79 PHE A CA 1
ATOM 615 C C . PHE A 1 79 ? 5.243 7.161 8.113 1.00 61.88 79 PHE A C 1
ATOM 617 O O . PHE A 1 79 ? 6.339 7.597 8.447 1.00 61.88 79 PHE A O 1
ATOM 624 N N . HIS A 1 80 ? 4.189 7.208 8.928 1.00 51.12 80 HIS A N 1
ATOM 625 C CA . HIS A 1 80 ? 4.274 7.521 10.356 1.00 51.12 80 HIS A CA 1
ATOM 626 C C . HIS A 1 80 ? 3.655 6.370 11.165 1.00 51.12 80 HIS A C 1
ATOM 628 O O . HIS A 1 80 ? 2.452 6.339 11.397 1.00 51.12 80 HIS A O 1
ATOM 634 N N . GLY A 1 81 ? 4.485 5.410 11.586 1.00 49.34 81 GLY A N 1
ATOM 635 C CA . GLY A 1 81 ? 4.215 4.551 12.750 1.00 49.34 81 GLY A CA 1
ATOM 636 C C . GLY A 1 81 ? 3.298 3.328 12.597 1.00 49.34 81 GLY A C 1
ATOM 637 O O . GLY A 1 81 ? 3.186 2.582 13.565 1.00 49.34 81 GLY A O 1
ATOM 638 N N . ASN A 1 82 ? 2.688 3.069 11.437 1.00 47.88 82 ASN A N 1
ATOM 639 C CA . ASN A 1 82 ? 1.903 1.846 11.215 1.00 47.88 82 ASN A CA 1
ATOM 640 C C . ASN A 1 82 ? 2.741 0.800 10.469 1.00 47.88 82 ASN A C 1
ATOM 642 O O . ASN A 1 82 ? 3.289 1.099 9.413 1.00 47.88 82 ASN A O 1
ATOM 646 N N . ILE A 1 83 ? 2.847 -0.405 11.034 1.00 48.62 83 ILE A N 1
ATOM 647 C CA . ILE A 1 83 ? 3.721 -1.485 10.556 1.00 48.62 83 ILE A CA 1
ATOM 648 C C . ILE A 1 83 ? 3.201 -2.022 9.216 1.00 48.62 83 ILE A C 1
ATOM 650 O O . ILE A 1 83 ? 2.093 -2.555 9.122 1.00 48.62 83 ILE A O 1
ATOM 654 N N . PHE A 1 84 ? 4.014 -1.917 8.167 1.00 53.91 84 PHE A N 1
ATOM 655 C CA . PHE A 1 84 ? 3.669 -2.383 6.825 1.00 53.91 84 PHE A CA 1
ATOM 656 C C . PHE A 1 84 ? 4.288 -3.750 6.564 1.00 53.91 84 PHE A C 1
ATOM 658 O O . PHE A 1 84 ? 5.479 -3.871 6.290 1.00 53.91 84 PHE A O 1
ATOM 665 N N . HIS A 1 85 ? 3.469 -4.801 6.550 1.00 53.44 85 HIS A N 1
ATOM 666 C CA . HIS A 1 85 ? 3.919 -6.117 6.097 1.00 53.44 85 HIS A CA 1
ATOM 667 C C . HIS A 1 85 ? 3.649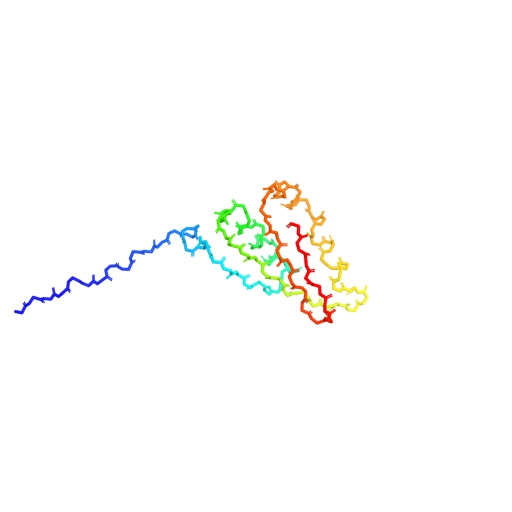 -6.305 4.602 1.00 53.44 85 HIS A C 1
ATOM 669 O O . HIS A 1 85 ? 2.699 -6.974 4.197 1.00 53.44 85 HIS A O 1
ATOM 675 N N . VAL A 1 86 ? 4.517 -5.727 3.771 1.00 54.41 86 VAL A N 1
ATOM 676 C CA . VAL A 1 86 ? 4.552 -6.031 2.337 1.00 54.41 86 VAL A CA 1
ATOM 677 C C . VAL A 1 86 ? 5.116 -7.440 2.144 1.00 54.41 86 VAL A C 1
ATOM 679 O O . VAL A 1 86 ? 6.323 -7.648 2.202 1.00 54.41 86 VAL A O 1
ATOM 682 N N . VAL A 1 87 ? 4.243 -8.421 1.911 1.00 51.91 87 VAL A N 1
ATOM 683 C CA . VAL A 1 87 ? 4.658 -9.782 1.531 1.00 51.91 87 VAL A CA 1
ATOM 684 C C . VAL A 1 87 ? 4.723 -9.877 0.013 1.00 51.91 87 VAL A C 1
ATOM 686 O O . VAL A 1 87 ? 3.693 -9.826 -0.657 1.00 51.91 87 VAL A O 1
ATOM 689 N N . LEU A 1 88 ? 5.935 -10.020 -0.520 1.00 56.16 88 LEU A N 1
ATOM 690 C CA . LEU A 1 88 ? 6.176 -10.218 -1.944 1.00 56.16 88 LEU A CA 1
ATOM 691 C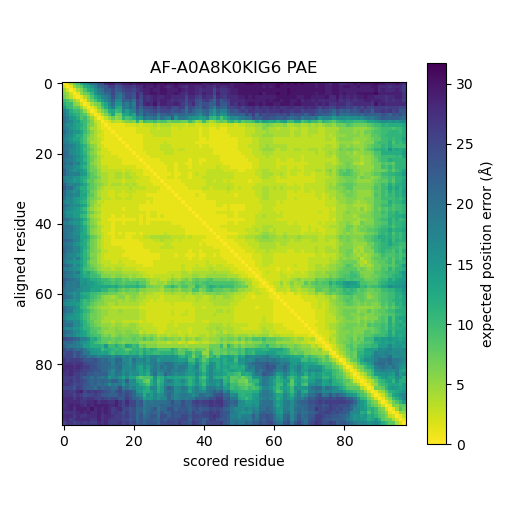 C . LEU A 1 88 ? 5.923 -11.683 -2.312 1.00 56.16 88 LEU A C 1
ATOM 693 O O . LEU A 1 88 ? 6.574 -12.591 -1.810 1.00 56.16 88 LEU A O 1
ATOM 697 N N . GLY A 1 89 ? 4.947 -11.915 -3.186 1.00 50.06 89 GLY A N 1
ATOM 698 C CA . GLY A 1 89 ? 4.696 -13.237 -3.749 1.00 50.06 89 GLY A CA 1
ATOM 699 C C . GLY A 1 89 ? 5.704 -13.580 -4.849 1.00 50.06 89 GLY A C 1
ATOM 700 O O . GLY A 1 89 ? 5.832 -12.814 -5.804 1.00 50.06 89 GLY A O 1
ATOM 701 N N . TYR A 1 90 ? 6.294 -14.776 -4.732 1.00 46.94 90 TYR A N 1
ATOM 702 C CA . TYR A 1 90 ? 7.128 -15.501 -5.706 1.00 46.94 90 TYR A CA 1
ATOM 703 C C . TYR A 1 90 ? 8.639 -15.186 -5.745 1.00 46.94 90 TYR A C 1
ATOM 705 O O . TYR A 1 90 ? 9.174 -14.847 -6.795 1.00 46.94 90 TYR A O 1
ATOM 713 N N . ASP A 1 91 ? 9.315 -15.307 -4.599 1.00 41.12 91 ASP A N 1
ATOM 714 C CA . ASP A 1 91 ? 10.524 -16.137 -4.394 1.00 41.12 91 ASP A CA 1
ATOM 715 C C . ASP A 1 91 ? 10.760 -16.246 -2.869 1.00 41.12 91 ASP A C 1
ATOM 717 O O . ASP A 1 91 ? 10.279 -15.389 -2.126 1.00 41.12 91 ASP A O 1
ATOM 721 N N . GLU A 1 92 ? 11.366 -17.331 -2.387 1.00 46.97 92 GLU A N 1
ATOM 722 C CA . GLU A 1 92 ? 11.359 -17.743 -0.973 1.00 46.97 92 GLU A CA 1
ATOM 723 C C . GLU A 1 92 ? 11.979 -16.726 0.016 1.00 46.97 92 GLU A C 1
ATOM 725 O O . GLU A 1 92 ? 12.901 -15.984 -0.307 1.00 46.97 92 GLU A O 1
ATOM 730 N N . GLU A 1 93 ? 11.434 -16.742 1.242 1.00 42.56 93 GLU A N 1
ATOM 731 C CA . GLU A 1 93 ? 11.898 -16.087 2.480 1.00 42.56 93 GLU A CA 1
ATOM 732 C C . GLU A 1 93 ? 12.101 -14.565 2.487 1.00 42.56 93 GLU A C 1
ATOM 734 O O . GLU A 1 93 ? 13.212 -14.095 2.303 1.00 42.56 93 GLU A O 1
ATOM 739 N N . TRP A 1 94 ? 11.086 -13.804 2.930 1.00 51.25 94 TRP A N 1
ATOM 740 C CA . TRP A 1 94 ? 11.319 -12.628 3.790 1.00 51.25 94 TRP A CA 1
ATOM 741 C C . TRP A 1 94 ? 10.182 -12.442 4.804 1.00 51.25 94 TRP A C 1
ATOM 743 O O . TRP A 1 94 ? 9.107 -11.925 4.501 1.00 51.25 94 TRP A O 1
ATOM 753 N N . SER A 1 95 ? 10.449 -12.839 6.046 1.00 42.28 95 SER A N 1
ATOM 754 C CA . SER A 1 95 ? 9.837 -12.256 7.238 1.00 42.28 95 SER A CA 1
ATOM 755 C C . SER A 1 95 ? 10.709 -11.093 7.711 1.00 42.28 95 SER A C 1
ATOM 757 O O . SER A 1 95 ? 11.878 -11.324 8.002 1.00 42.28 95 SER A O 1
ATOM 759 N N . CYS A 1 96 ? 10.145 -9.883 7.761 1.00 33.94 96 CYS A N 1
ATOM 760 C CA . CYS A 1 96 ? 10.391 -8.780 8.717 1.00 33.94 96 CYS A CA 1
ATOM 761 C C . CYS A 1 96 ? 9.976 -7.452 8.054 1.00 33.94 96 CYS A C 1
ATOM 763 O O . CYS A 1 96 ? 10.396 -7.161 6.941 1.00 33.94 96 CYS A O 1
ATOM 765 N N . LEU A 1 97 ? 8.957 -6.759 8.575 1.00 40.47 97 LEU A N 1
ATOM 766 C CA . LEU A 1 97 ? 8.995 -5.827 9.721 1.00 40.47 97 LEU A CA 1
ATOM 767 C C . LEU A 1 97 ? 9.728 -4.525 9.377 1.00 40.47 97 LEU A C 1
ATOM 769 O O . LEU A 1 97 ? 10.950 -4.450 9.472 1.00 40.47 97 LEU A O 1
ATOM 773 N N . ILE A 1 98 ? 8.926 -3.509 9.050 1.00 33.75 98 ILE A N 1
ATOM 774 C CA . ILE A 1 98 ? 9.149 -2.114 9.443 1.00 33.75 98 ILE A CA 1
ATOM 775 C C . ILE A 1 98 ? 7.834 -1.588 10.007 1.00 33.75 98 ILE A C 1
ATOM 777 O O . ILE A 1 98 ? 6.794 -1.806 9.336 1.00 33.75 98 ILE A O 1
#

Foldseek 3Di:
DDPDPDPPPPDDDPLRVQAQAEEEQEPCLDPVNLVVVLCCLVPNVRRQEYEYEADADVVGDRVRSVVVSCPDPSNVVSPDDHKYDHDYPDDDDDDDDD